Protein AF-A0A6M3LSD5-F1 (afdb_monomer_lite)

Foldseek 3Di:
DDDDPDDPDDPVLVVLLVVQLVCPPNRDLVVSVVVDPDDSVVNVVSCVSRVSVVVSVVVVVVCCVVVVPDDVVNVVVVVVVVVVVVVVVVVVVVVVVD

Radius of gyration: 23.26 Å; chains: 1; bounding box: 39×35×70 Å

pLDDT: mean 82.18, std 15.66, range [38.44, 97.31]

Secondary structure (DSSP, 8-state):
---PPP----HHHHHHHHHHHHTGGG--HHHHGGGSSS-HHHHHHHHHHTTHHHHHHHHHHHHHHHH----HHHHHHHHHHHHHHHHHHHHHHHHHT-

Sequence (98 aa):
MAHLPAISENMEQRELFEKYVAMGKERTLAKLVPLTSKSWQSVQRWSIKFNWSKRARERDKEALEVFGLETPADHLKHRKLALDIVNKMIEDIAVLDK

Organism: NCBI:txid1070528

Structure (mmCIF, N/CA/C/O backbone):
data_AF-A0A6M3LSD5-F1
#
_entry.id   AF-A0A6M3LSD5-F1
#
loop_
_atom_site.group_PDB
_atom_site.id
_atom_site.type_symbol
_atom_site.label_atom_id
_atom_site.label_alt_id
_atom_site.label_comp_id
_atom_site.label_asym_id
_atom_site.label_entity_id
_atom_site.label_seq_id
_atom_site.pdbx_PDB_ins_code
_atom_site.Cartn_x
_atom_site.Cartn_y
_atom_site.Cartn_z
_atom_site.occupancy
_atom_site.B_iso_or_equiv
_atom_site.auth_seq_id
_atom_site.auth_comp_id
_atom_site.auth_asym_id
_atom_site.auth_atom_id
_atom_site.pdbx_PDB_model_num
ATOM 1 N N . MET A 1 1 ? 15.082 21.973 9.717 1.00 38.50 1 MET A N 1
ATOM 2 C CA . MET A 1 1 ? 14.810 20.545 9.447 1.00 38.50 1 MET A CA 1
ATOM 3 C C . MET A 1 1 ? 13.642 20.124 10.324 1.00 38.50 1 MET A C 1
ATOM 5 O O . MET A 1 1 ? 13.770 20.198 11.537 1.00 38.50 1 MET A O 1
ATOM 9 N N . ALA A 1 2 ? 12.482 19.808 9.747 1.00 38.44 2 ALA A N 1
ATOM 10 C CA . ALA A 1 2 ? 11.329 19.367 10.530 1.00 38.44 2 ALA A CA 1
ATOM 11 C C . ALA A 1 2 ? 11.584 17.936 11.025 1.00 38.44 2 ALA A C 1
ATOM 13 O O . ALA A 1 2 ? 11.699 17.014 10.219 1.00 38.44 2 ALA A O 1
ATOM 14 N N . HIS A 1 3 ? 11.718 17.762 12.339 1.00 41.62 3 HIS A N 1
ATOM 15 C CA . HIS A 1 3 ? 11.841 16.450 12.962 1.00 41.62 3 HIS A CA 1
ATOM 16 C C . HIS A 1 3 ? 10.471 15.769 12.856 1.00 41.62 3 HIS A C 1
ATOM 18 O O . HIS A 1 3 ? 9.545 16.103 13.594 1.00 41.62 3 HIS A O 1
ATOM 24 N N . LEU A 1 4 ? 10.297 14.874 11.881 1.00 49.44 4 LEU A N 1
ATOM 25 C CA . LEU A 1 4 ? 9.102 14.036 11.835 1.00 49.44 4 LEU A CA 1
ATOM 26 C C . LEU A 1 4 ? 9.097 13.181 13.114 1.00 49.44 4 LEU A C 1
ATOM 28 O O . LEU A 1 4 ? 10.122 12.557 13.411 1.00 49.44 4 LEU A O 1
ATOM 32 N N . PRO A 1 5 ? 8.006 13.171 13.900 1.00 54.25 5 PRO A N 1
ATOM 33 C CA . PRO A 1 5 ? 7.939 12.355 15.101 1.00 54.25 5 PRO A CA 1
ATOM 34 C C . PRO A 1 5 ? 8.096 10.883 14.714 1.00 54.25 5 PRO A C 1
ATOM 36 O O . PRO A 1 5 ? 7.472 10.418 13.756 1.00 54.25 5 PRO A O 1
ATOM 39 N N . ALA A 1 6 ? 8.937 10.156 15.452 1.00 64.19 6 ALA A N 1
ATOM 40 C CA . ALA A 1 6 ? 9.092 8.719 15.277 1.00 64.19 6 ALA A CA 1
ATOM 41 C C . ALA A 1 6 ? 7.713 8.053 15.401 1.00 64.19 6 ALA A C 1
ATOM 43 O O . ALA A 1 6 ? 7.023 8.192 16.413 1.00 64.19 6 ALA A O 1
ATOM 44 N N . ILE A 1 7 ? 7.282 7.377 14.337 1.00 72.25 7 ILE A N 1
ATOM 45 C CA . ILE A 1 7 ? 5.986 6.703 14.293 1.00 72.25 7 ILE A CA 1
ATOM 46 C C . ILE A 1 7 ? 6.010 5.566 15.319 1.00 72.25 7 ILE A C 1
ATOM 48 O O . ILE A 1 7 ? 6.686 4.559 15.123 1.00 72.25 7 ILE A O 1
ATOM 52 N N . SER A 1 8 ? 5.264 5.727 16.411 1.00 85.19 8 SER A N 1
ATOM 53 C CA . SER A 1 8 ? 5.087 4.694 17.436 1.00 85.19 8 SER A CA 1
ATOM 54 C C . SER A 1 8 ? 3.935 3.761 17.040 1.00 85.19 8 SER A C 1
ATOM 56 O O . SER A 1 8 ? 2.806 3.887 17.521 1.00 85.19 8 SER A O 1
ATOM 58 N N . GLU A 1 9 ? 4.206 2.886 16.069 1.00 88.06 9 GLU A N 1
ATOM 59 C CA . GLU A 1 9 ? 3.358 1.738 15.729 1.00 88.06 9 GLU A CA 1
ATOM 60 C C . GLU A 1 9 ? 3.752 0.547 16.606 1.00 88.06 9 GLU A C 1
ATOM 62 O O . GLU A 1 9 ? 4.936 0.242 16.758 1.00 88.06 9 GLU A O 1
ATOM 67 N N . ASN A 1 10 ? 2.765 -0.159 17.156 1.00 92.69 10 ASN A N 1
ATOM 68 C CA . ASN A 1 10 ? 3.025 -1.480 17.715 1.00 92.69 10 ASN A CA 1
ATOM 69 C C . ASN A 1 10 ? 3.251 -2.504 16.585 1.00 92.69 10 ASN A C 1
ATOM 71 O O . ASN A 1 10 ? 3.004 -2.227 15.408 1.00 92.69 10 ASN A O 1
ATOM 75 N N . MET A 1 11 ? 3.717 -3.699 16.950 1.00 92.31 11 MET A N 1
ATOM 76 C CA . MET A 1 11 ? 4.062 -4.748 15.985 1.00 92.31 11 MET A CA 1
ATOM 77 C C . MET A 1 11 ? 2.898 -5.084 15.042 1.00 92.31 11 MET A C 1
ATOM 79 O O . MET A 1 11 ? 3.071 -5.105 13.830 1.00 92.31 11 MET A O 1
ATOM 83 N N . GLU A 1 12 ? 1.690 -5.228 15.582 1.00 93.00 12 GLU A N 1
ATOM 84 C CA . GLU A 1 12 ? 0.491 -5.565 14.810 1.00 93.00 12 GLU A CA 1
ATOM 85 C C . GLU A 1 12 ? 0.088 -4.466 13.809 1.00 93.00 12 GLU A C 1
ATOM 87 O O . GLU A 1 12 ? -0.264 -4.744 12.663 1.00 93.00 12 GLU A O 1
ATOM 92 N N . GLN A 1 13 ? 0.156 -3.199 14.221 1.00 94.19 13 GLN A N 1
ATOM 93 C CA . GLN A 1 13 ? -0.112 -2.056 13.346 1.00 94.19 13 GLN A CA 1
ATOM 94 C C . GLN A 1 13 ? 0.890 -2.010 12.198 1.00 94.19 13 GLN A C 1
ATOM 96 O O . GLN A 1 13 ? 0.504 -1.782 11.050 1.00 94.19 13 GLN A O 1
ATOM 101 N N . ARG A 1 14 ? 2.164 -2.271 12.502 1.00 94.06 14 ARG A N 1
ATOM 102 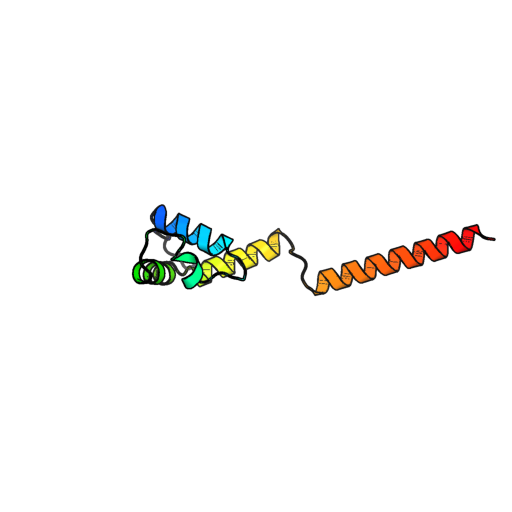C CA . ARG A 1 14 ? 3.218 -2.317 11.497 1.00 94.06 14 ARG A CA 1
ATOM 103 C C . ARG A 1 14 ? 3.026 -3.480 10.528 1.00 94.06 14 ARG A C 1
ATOM 105 O O . ARG A 1 14 ? 3.091 -3.264 9.326 1.00 94.06 14 ARG A O 1
ATOM 112 N N . GLU A 1 15 ? 2.722 -4.679 11.012 1.00 93.44 15 GLU A N 1
ATOM 113 C CA . GLU A 1 15 ? 2.448 -5.843 10.159 1.00 93.44 15 GLU A CA 1
ATOM 114 C C . GLU A 1 15 ? 1.275 -5.605 9.202 1.00 93.44 15 GLU A C 1
ATOM 116 O O . GLU A 1 15 ? 1.339 -5.962 8.024 1.00 93.44 15 GLU A O 1
ATOM 121 N N . LEU A 1 16 ? 0.203 -4.967 9.676 1.00 94.81 16 LEU A N 1
ATOM 122 C CA . LEU A 1 16 ? -0.935 -4.628 8.822 1.00 94.81 16 LEU A CA 1
ATOM 123 C C . LEU A 1 16 ? -0.594 -3.561 7.789 1.00 94.81 16 LEU A C 1
ATOM 125 O O . LEU A 1 16 ? -1.082 -3.643 6.661 1.00 94.81 16 LEU A O 1
ATOM 129 N N . PHE A 1 17 ? 0.261 -2.601 8.139 1.00 95.50 17 PHE A N 1
ATOM 130 C CA . PHE A 1 17 ? 0.798 -1.659 7.167 1.00 95.50 17 PHE A CA 1
ATOM 131 C C . PHE A 1 17 ? 1.640 -2.368 6.097 1.00 95.50 17 PHE A C 1
ATOM 133 O O . PHE A 1 17 ? 1.458 -2.098 4.913 1.00 95.50 17 PHE A O 1
ATOM 140 N N . GLU A 1 18 ? 2.506 -3.312 6.473 1.00 93.88 18 GLU A N 1
ATOM 141 C CA . GLU A 1 18 ? 3.295 -4.085 5.502 1.00 93.88 18 GLU A CA 1
ATOM 142 C C . GLU A 1 18 ? 2.391 -4.893 4.560 1.00 93.88 18 GLU A C 1
ATOM 144 O O . GLU A 1 18 ? 2.569 -4.848 3.341 1.00 93.88 18 GLU A O 1
ATOM 149 N N . LYS A 1 19 ? 1.344 -5.543 5.090 1.00 94.56 19 LYS A N 1
ATOM 150 C CA . LYS A 1 19 ? 0.321 -6.210 4.267 1.00 94.56 19 LYS A CA 1
ATOM 151 C C . LYS A 1 19 ? -0.377 -5.226 3.328 1.00 94.56 19 LYS A C 1
ATOM 153 O O . LYS A 1 19 ? -0.528 -5.520 2.149 1.00 94.56 19 LYS A O 1
ATOM 158 N N . TYR A 1 20 ? -0.762 -4.051 3.821 1.00 95.44 20 TYR A N 1
ATOM 159 C CA . TYR A 1 20 ? -1.382 -2.996 3.016 1.00 95.44 20 TYR A CA 1
ATOM 160 C C . TYR A 1 20 ? -0.477 -2.520 1.868 1.00 95.44 20 TYR A C 1
ATOM 162 O O . TYR A 1 20 ? -0.945 -2.311 0.746 1.00 95.44 20 TYR A O 1
ATOM 170 N N . VAL A 1 21 ? 0.826 -2.373 2.121 1.00 93.31 21 VAL A N 1
ATOM 171 C CA . VAL A 1 21 ? 1.813 -2.013 1.095 1.00 93.31 21 VAL A CA 1
ATOM 172 C C . VAL A 1 21 ? 1.963 -3.139 0.070 1.00 93.31 21 VAL A C 1
ATOM 174 O O . VAL A 1 21 ? 1.902 -2.861 -1.128 1.00 93.31 21 VAL A O 1
ATOM 177 N N . ALA A 1 22 ? 2.055 -4.395 0.512 1.00 90.31 22 ALA A N 1
ATOM 178 C CA . ALA A 1 22 ? 2.201 -5.564 -0.359 1.00 90.31 22 ALA A CA 1
ATOM 179 C C . ALA A 1 22 ? 1.039 -5.754 -1.357 1.00 90.31 22 ALA A C 1
ATOM 181 O O . ALA A 1 22 ? 1.225 -6.366 -2.403 1.00 90.31 22 ALA A O 1
ATOM 182 N N . MET A 1 23 ? -0.143 -5.183 -1.092 1.00 90.25 23 MET A N 1
ATOM 183 C CA . MET A 1 23 ? -1.280 -5.196 -2.030 1.00 90.25 23 MET A CA 1
ATOM 184 C C . MET A 1 23 ? -1.063 -4.337 -3.291 1.00 90.25 23 MET A C 1
ATOM 186 O O . MET A 1 23 ? -1.857 -4.415 -4.231 1.00 90.25 23 MET A O 1
ATOM 190 N N . GLY A 1 24 ? -0.019 -3.501 -3.325 1.00 88.81 24 GLY A N 1
ATOM 191 C CA . GLY A 1 24 ? 0.362 -2.720 -4.503 1.00 88.81 24 GLY A CA 1
ATOM 192 C C . GLY A 1 24 ? -0.748 -1.795 -5.016 1.00 88.81 24 GLY A C 1
ATOM 193 O O . GLY A 1 24 ? -1.407 -1.107 -4.236 1.00 88.81 24 GLY A O 1
ATOM 194 N N . LYS A 1 25 ? -0.963 -1.779 -6.340 1.00 85.81 25 LYS A N 1
ATOM 195 C CA . LYS A 1 25 ? -1.936 -0.900 -7.025 1.00 85.81 25 LYS A CA 1
ATOM 196 C C . LYS A 1 25 ? -3.390 -1.143 -6.608 1.00 85.81 25 LYS A C 1
ATOM 198 O O . LYS A 1 25 ? -4.198 -0.225 -6.648 1.00 85.81 25 LYS A O 1
ATOM 203 N N . GLU A 1 26 ? -3.705 -2.354 -6.164 1.00 87.25 26 G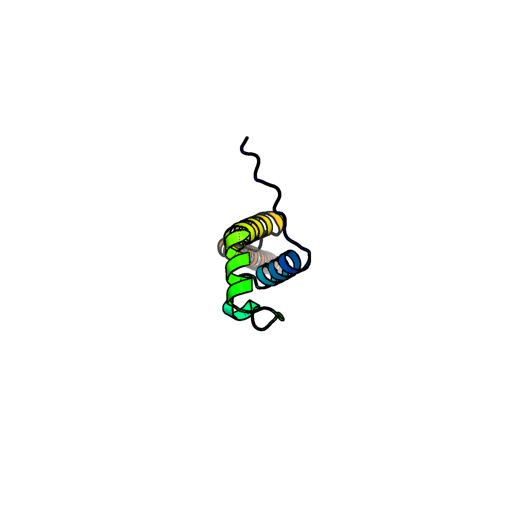LU A N 1
ATOM 204 C CA . GLU A 1 26 ? -5.057 -2.771 -5.784 1.00 87.25 26 GLU A CA 1
ATOM 205 C C . GLU A 1 26 ? -5.363 -2.538 -4.295 1.00 87.25 26 GLU A C 1
ATOM 207 O O . GLU A 1 26 ? -6.403 -2.993 -3.795 1.00 87.25 26 GLU A O 1
ATOM 212 N N . ARG A 1 27 ? -4.460 -1.863 -3.565 1.00 93.69 27 ARG A N 1
ATOM 213 C CA . ARG A 1 27 ? -4.578 -1.686 -2.118 1.00 93.69 27 ARG A CA 1
ATOM 214 C C . ARG A 1 27 ? -5.804 -0.867 -1.742 1.00 93.69 27 ARG A C 1
ATOM 216 O O . ARG A 1 27 ? -6.014 0.255 -2.193 1.00 93.69 27 ARG A O 1
ATOM 223 N N . THR A 1 28 ? -6.598 -1.425 -0.841 1.00 95.81 28 THR A N 1
ATOM 224 C CA . THR A 1 28 ? -7.725 -0.744 -0.206 1.00 95.81 28 THR A CA 1
ATOM 225 C C . THR A 1 28 ? -7.888 -1.303 1.198 1.00 95.81 28 THR A C 1
ATOM 227 O O . THR A 1 28 ? -7.616 -2.480 1.442 1.00 95.81 28 THR A O 1
ATOM 230 N N . LEU A 1 29 ? -8.380 -0.486 2.131 1.00 95.38 29 LEU A N 1
ATOM 231 C CA . LEU A 1 29 ? -8.709 -0.992 3.464 1.00 95.38 29 LEU A CA 1
ATOM 232 C C . LEU A 1 29 ? -9.816 -2.056 3.388 1.00 95.38 29 LEU A C 1
ATOM 234 O O . LEU A 1 29 ? -9.791 -3.006 4.164 1.00 95.38 29 LEU A O 1
ATOM 238 N N . ALA A 1 30 ? -10.739 -1.935 2.419 1.00 95.06 30 ALA A N 1
ATOM 239 C CA . ALA A 1 30 ? -11.833 -2.884 2.162 1.00 95.06 30 ALA A CA 1
ATOM 240 C C . ALA A 1 30 ? -11.323 -4.303 1.927 1.00 95.06 30 ALA A C 1
ATOM 242 O O . ALA A 1 30 ? -11.875 -5.254 2.468 1.00 95.06 30 ALA A O 1
ATOM 243 N N . LYS A 1 31 ? -10.233 -4.432 1.169 1.00 94.06 31 LYS A N 1
ATOM 244 C CA . LYS A 1 31 ? -9.587 -5.719 0.915 1.00 94.06 31 LYS A CA 1
ATOM 245 C C . LYS A 1 31 ? -8.652 -6.144 2.056 1.00 94.06 31 LYS A C 1
ATOM 247 O O . LYS A 1 31 ? -8.431 -7.335 2.227 1.00 94.06 31 LYS A O 1
ATOM 252 N N . LEU A 1 32 ? -8.102 -5.203 2.830 1.00 94.69 32 LEU A N 1
ATOM 253 C CA . LEU A 1 32 ? -7.197 -5.508 3.947 1.00 94.69 32 LEU A CA 1
ATOM 254 C C . LEU A 1 32 ? -7.938 -6.082 5.159 1.00 94.69 32 LEU A C 1
ATOM 256 O O . LEU A 1 32 ? -7.459 -7.030 5.770 1.00 94.69 32 LEU A O 1
ATOM 260 N N . VAL A 1 33 ? -9.085 -5.503 5.519 1.00 95.44 33 VAL A N 1
ATOM 261 C CA . VAL A 1 33 ? -9.834 -5.834 6.745 1.00 95.44 33 VAL A CA 1
ATOM 262 C C . VAL A 1 33 ? -10.242 -7.313 6.836 1.00 95.44 33 VAL A C 1
ATOM 264 O O . VAL A 1 33 ? -10.044 -7.895 7.896 1.00 95.44 33 VAL A O 1
ATOM 267 N N . PRO A 1 34 ? -10.706 -7.977 5.761 1.00 94.19 34 PRO A N 1
ATOM 268 C CA . PRO A 1 34 ? -10.968 -9.418 5.784 1.00 94.19 34 PRO A CA 1
ATOM 269 C C . PRO A 1 34 ? -9.732 -10.292 6.061 1.00 94.19 34 PRO A C 1
ATOM 271 O O . PRO A 1 34 ? -9.877 -11.444 6.452 1.00 94.19 34 PRO A O 1
ATOM 274 N N . LEU A 1 35 ? -8.516 -9.767 5.863 1.00 89.06 35 LEU A N 1
ATOM 275 C CA . LEU A 1 35 ? -7.245 -10.483 6.054 1.00 89.06 35 LEU A CA 1
ATOM 276 C C . LEU A 1 35 ? -6.665 -10.304 7.467 1.00 89.06 35 LEU A C 1
ATOM 278 O O . LEU A 1 35 ? -5.506 -10.650 7.729 1.00 89.06 35 LEU A O 1
ATOM 282 N N . THR A 1 36 ? -7.439 -9.709 8.373 1.00 89.31 36 THR A N 1
ATOM 283 C CA . THR A 1 36 ? -7.034 -9.398 9.740 1.00 89.31 36 THR A CA 1
ATOM 284 C C . THR A 1 36 ? -8.160 -9.682 10.721 1.00 89.31 36 THR A C 1
ATOM 286 O O . THR A 1 36 ? -9.337 -9.572 10.405 1.00 89.31 36 THR A O 1
ATOM 289 N N . SER A 1 37 ? -7.797 -9.986 11.963 1.00 91.94 37 SER A N 1
ATOM 290 C CA . SER A 1 37 ? -8.737 -10.151 13.075 1.00 91.94 37 SER A CA 1
ATOM 291 C C . SER A 1 37 ? -9.285 -8.813 13.605 1.00 91.94 37 SER A C 1
ATOM 293 O O . SER A 1 37 ? -9.805 -8.755 14.719 1.00 91.94 37 SER A O 1
ATOM 295 N N . LYS A 1 38 ? -9.108 -7.702 12.873 1.00 94.06 38 LYS A N 1
ATOM 296 C CA . LYS A 1 38 ? -9.461 -6.345 13.316 1.00 94.06 38 LYS A CA 1
ATOM 297 C C . LYS A 1 38 ? -10.706 -5.815 12.639 1.00 94.06 38 LYS A C 1
ATOM 299 O O . LYS A 1 38 ? -10.955 -6.048 11.464 1.00 94.06 38 LYS A O 1
ATOM 304 N N . SER A 1 39 ? -11.447 -5.005 13.391 1.00 95.81 39 SER A N 1
ATOM 305 C CA . SER A 1 39 ? -12.607 -4.303 12.860 1.00 95.81 39 SER A CA 1
ATOM 306 C C . SER A 1 39 ? -12.213 -3.227 11.850 1.00 95.81 39 SER A C 1
ATOM 308 O O . SER A 1 39 ? -11.159 -2.589 11.969 1.00 95.81 39 SER A O 1
ATOM 310 N N . TRP A 1 40 ? -13.132 -2.960 10.918 1.00 96.50 40 TRP A N 1
ATOM 311 C CA . TRP A 1 40 ? -13.043 -1.862 9.956 1.00 96.50 40 TRP A CA 1
ATOM 312 C C . TRP A 1 40 ? -12.617 -0.543 10.610 1.00 96.50 40 TRP A C 1
ATOM 314 O O . TRP A 1 40 ? -11.663 0.104 10.185 1.00 96.50 40 TRP A O 1
ATOM 324 N N . GLN A 1 41 ? -13.284 -0.173 11.703 1.00 97.25 41 GLN A N 1
ATOM 325 C CA . GLN A 1 41 ? -13.069 1.090 12.403 1.00 97.25 41 GLN A CA 1
ATOM 326 C C . GLN A 1 41 ? -11.674 1.171 13.034 1.00 97.25 41 GLN A C 1
ATOM 328 O O . GLN A 1 41 ? -11.090 2.252 13.112 1.00 97.25 41 GLN A O 1
ATOM 333 N N . SER A 1 42 ? -11.118 0.050 13.500 1.00 96.06 42 SER A N 1
ATOM 334 C CA . SER A 1 42 ? -9.765 0.021 14.068 1.00 96.06 42 SER A CA 1
ATOM 335 C C . SER A 1 42 ? -8.715 0.217 12.982 1.00 96.06 42 SER A C 1
ATOM 337 O O . SER A 1 42 ? -7.870 1.102 13.109 1.00 96.06 42 SER A O 1
ATOM 339 N N . VAL A 1 43 ? -8.834 -0.526 11.878 1.00 96.00 43 VAL A N 1
ATOM 340 C CA . VAL A 1 43 ? -7.923 -0.414 10.731 1.00 96.00 43 VAL A CA 1
ATOM 341 C C . VAL A 1 43 ? -8.004 0.974 10.091 1.00 96.00 43 VAL A C 1
ATOM 343 O O . VAL A 1 43 ? -6.973 1.586 9.821 1.00 96.00 43 VAL A O 1
ATOM 346 N N . GLN A 1 44 ? -9.208 1.532 9.929 1.00 97.31 44 GLN A N 1
ATOM 347 C CA . GLN A 1 44 ? -9.400 2.889 9.414 1.00 97.31 44 GLN A CA 1
ATOM 348 C C . GLN A 1 44 ? -8.727 3.940 10.310 1.00 97.31 44 GLN A C 1
ATOM 350 O O . GLN A 1 44 ? -8.007 4.806 9.810 1.00 97.31 44 GLN A O 1
ATOM 355 N N . ARG A 1 45 ? -8.906 3.852 11.638 1.00 96.31 45 ARG A N 1
ATOM 356 C CA . ARG A 1 45 ? -8.254 4.769 12.589 1.00 96.31 45 ARG A CA 1
ATOM 357 C C . ARG A 1 45 ? -6.734 4.680 12.519 1.00 96.31 45 ARG A C 1
ATOM 359 O O . ARG A 1 45 ? -6.080 5.717 12.546 1.00 96.31 45 ARG A O 1
ATOM 366 N N . TRP A 1 46 ? -6.170 3.479 12.415 1.00 95.75 46 TRP A N 1
ATOM 367 C CA . TRP A 1 46 ? -4.722 3.294 12.286 1.00 95.75 46 TRP A CA 1
ATOM 368 C C . TRP A 1 46 ? -4.189 3.838 10.967 1.00 95.75 46 TRP A C 1
ATOM 370 O O . TRP A 1 46 ? -3.228 4.604 10.979 1.00 95.75 46 TRP A O 1
ATOM 380 N N . SER A 1 47 ? -4.865 3.545 9.855 1.00 96.00 47 SER A N 1
ATOM 381 C CA . SER A 1 47 ? -4.503 4.074 8.539 1.00 96.00 47 SER A CA 1
ATOM 382 C C . SER A 1 47 ? -4.420 5.600 8.531 1.00 96.00 47 SER A C 1
ATOM 384 O O . SER A 1 47 ? -3.502 6.163 7.932 1.00 96.00 47 SER A O 1
ATOM 386 N N . ILE A 1 48 ? -5.358 6.273 9.207 1.00 95.50 48 ILE A N 1
ATOM 387 C CA . ILE A 1 48 ? -5.356 7.734 9.345 1.00 95.50 48 ILE A CA 1
ATOM 388 C C . ILE A 1 48 ? -4.246 8.179 10.300 1.00 95.50 48 ILE A C 1
ATOM 390 O O . ILE A 1 48 ? -3.398 8.981 9.918 1.00 95.50 48 ILE A O 1
ATOM 394 N N . LYS A 1 49 ? -4.213 7.632 11.523 1.00 94.62 49 LYS A N 1
ATOM 395 C CA . LYS A 1 49 ? -3.252 8.012 12.573 1.00 94.62 49 LYS A CA 1
ATOM 396 C C . LYS A 1 49 ? -1.804 7.927 12.091 1.00 94.62 49 LYS A C 1
ATOM 398 O O . LYS A 1 49 ? -0.996 8.790 12.419 1.00 94.62 49 LYS A O 1
ATOM 403 N N . PHE A 1 50 ? -1.481 6.889 11.328 1.00 94.38 50 PHE A N 1
ATOM 404 C CA . PHE A 1 50 ? -0.123 6.603 10.879 1.00 94.38 50 PHE A CA 1
ATOM 405 C C . PHE A 1 50 ? 0.121 6.952 9.410 1.00 94.38 50 PHE A C 1
ATOM 407 O O . PHE A 1 50 ? 1.150 6.560 8.857 1.00 94.38 50 PHE A O 1
ATOM 414 N N . ASN A 1 51 ? -0.805 7.683 8.778 1.00 94.88 51 ASN A N 1
ATOM 415 C CA . ASN A 1 51 ? -0.702 8.163 7.401 1.00 94.88 51 ASN A CA 1
ATOM 416 C C . ASN A 1 51 ? -0.304 7.071 6.394 1.00 94.88 51 ASN A C 1
ATOM 418 O O . ASN A 1 51 ? 0.550 7.290 5.529 1.00 94.88 51 ASN A O 1
ATOM 422 N N . TRP A 1 52 ? -0.926 5.892 6.486 1.00 95.25 52 TRP A N 1
ATOM 423 C CA . TRP A 1 52 ? -0.563 4.734 5.662 1.00 95.25 52 TRP A CA 1
ATOM 424 C C . TRP A 1 52 ? -0.602 5.044 4.169 1.00 95.25 52 TRP A C 1
ATOM 426 O O . TRP A 1 52 ? 0.308 4.656 3.446 1.00 95.25 52 TRP A O 1
ATOM 436 N N . SER A 1 53 ? -1.593 5.807 3.696 1.00 94.00 53 SER A N 1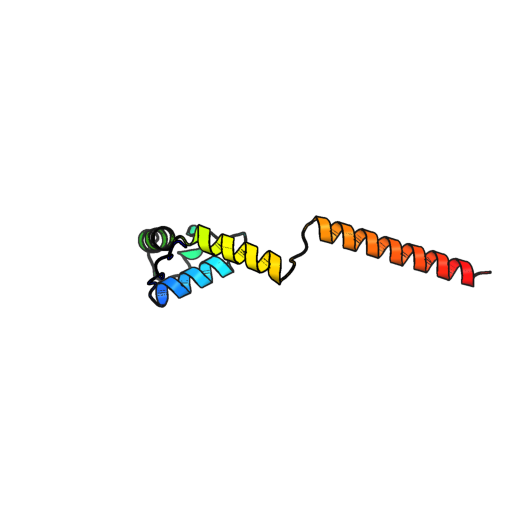
ATOM 437 C CA . SER A 1 53 ? -1.659 6.180 2.278 1.00 94.00 53 SER A CA 1
ATOM 438 C C . SER A 1 53 ? -0.467 7.023 1.821 1.00 94.00 53 SER A C 1
ATOM 440 O O . SER A 1 53 ? -0.053 6.877 0.675 1.00 94.00 53 SER A O 1
ATOM 442 N N . LYS A 1 54 ? 0.061 7.920 2.662 1.00 93.81 54 LYS A N 1
ATOM 443 C CA . LYS A 1 54 ? 1.207 8.761 2.296 1.00 93.81 54 LYS A CA 1
ATOM 444 C C . LYS A 1 54 ? 2.486 7.926 2.269 1.00 93.81 54 LYS A C 1
ATOM 446 O O . LYS A 1 54 ? 3.163 7.900 1.250 1.00 93.81 54 LYS A O 1
ATOM 451 N N . ARG A 1 55 ? 2.736 7.165 3.336 1.00 93.94 55 ARG A N 1
ATOM 452 C CA . ARG A 1 55 ? 3.910 6.284 3.453 1.00 93.94 55 ARG A CA 1
ATOM 453 C C . ARG A 1 55 ? 3.952 5.213 2.371 1.00 93.94 55 ARG A C 1
ATOM 455 O O . ARG A 1 55 ? 5.015 4.894 1.857 1.00 93.94 55 ARG A O 1
ATOM 462 N N . ALA A 1 56 ? 2.796 4.653 2.018 1.00 94.06 56 ALA A N 1
ATOM 463 C CA . ALA A 1 56 ? 2.718 3.660 0.960 1.00 94.06 56 ALA A CA 1
ATOM 464 C C . ALA A 1 56 ? 3.065 4.271 -0.409 1.00 94.06 56 ALA A C 1
ATOM 466 O O . ALA A 1 56 ? 3.809 3.657 -1.157 1.00 94.06 56 ALA A O 1
ATOM 467 N N . ARG A 1 57 ? 2.626 5.508 -0.701 1.00 91.31 57 ARG A N 1
ATOM 468 C CA . ARG A 1 57 ? 3.030 6.230 -1.924 1.00 91.31 57 ARG A CA 1
ATOM 469 C C . ARG A 1 57 ? 4.519 6.565 -1.949 1.00 91.31 57 ARG A C 1
ATOM 471 O O . ARG A 1 57 ? 5.130 6.479 -3.005 1.00 91.31 57 ARG A O 1
ATOM 478 N N . GLU A 1 58 ? 5.088 6.963 -0.813 1.00 91.38 58 GLU A N 1
ATOM 479 C CA . GLU A 1 58 ? 6.530 7.220 -0.691 1.00 91.38 58 GLU A CA 1
ATOM 480 C C . GLU A 1 58 ? 7.327 5.947 -0.995 1.00 91.38 58 GLU A C 1
ATOM 482 O O . GLU A 1 58 ? 8.214 5.980 -1.840 1.00 91.38 58 GLU A O 1
ATOM 487 N N . ARG A 1 59 ? 6.919 4.803 -0.432 1.00 88.56 59 ARG A N 1
ATOM 488 C CA . ARG A 1 59 ? 7.518 3.503 -0.764 1.00 88.56 59 ARG A CA 1
ATOM 489 C C . ARG A 1 59 ? 7.316 3.093 -2.214 1.00 88.56 59 ARG A C 1
ATOM 491 O O . ARG A 1 59 ? 8.237 2.554 -2.808 1.00 88.56 59 ARG A O 1
ATOM 498 N N . ASP A 1 60 ? 6.135 3.317 -2.785 1.00 87.38 60 ASP A N 1
ATOM 499 C CA . ASP A 1 60 ? 5.899 3.001 -4.196 1.00 87.38 60 ASP A CA 1
ATOM 500 C C . ASP A 1 60 ? 6.828 3.838 -5.089 1.00 87.38 60 ASP A C 1
ATOM 502 O O . ASP A 1 60 ? 7.364 3.331 -6.069 1.00 87.38 60 ASP A O 1
ATOM 506 N N . LYS A 1 61 ? 7.057 5.109 -4.733 1.00 86.19 61 LYS A N 1
ATOM 507 C CA . LYS A 1 61 ? 7.987 5.994 -5.437 1.00 86.19 61 LYS A CA 1
ATOM 508 C C . LYS A 1 61 ? 9.433 5.509 -5.310 1.00 86.19 61 LYS A C 1
ATOM 510 O O . LYS A 1 61 ? 10.108 5.392 -6.324 1.00 86.19 61 LYS A O 1
ATOM 515 N N . GLU A 1 62 ? 9.882 5.179 -4.101 1.00 84.44 62 GLU A N 1
ATOM 516 C CA . GLU A 1 62 ? 11.215 4.604 -3.870 1.00 84.44 62 GLU A CA 1
ATOM 517 C C . GLU A 1 62 ? 11.387 3.280 -4.625 1.00 84.44 62 GLU A C 1
ATOM 519 O O . GLU A 1 62 ? 12.415 3.048 -5.249 1.00 84.44 62 GLU A O 1
ATOM 524 N N . ALA A 1 63 ? 10.363 2.424 -4.637 1.00 80.38 63 ALA A N 1
ATOM 525 C CA . ALA A 1 63 ? 10.391 1.170 -5.379 1.00 80.38 63 ALA A CA 1
ATOM 526 C C . ALA A 1 63 ? 10.480 1.401 -6.895 1.00 80.38 63 ALA A C 1
ATOM 528 O O . ALA A 1 63 ? 11.204 0.678 -7.573 1.00 80.38 63 ALA A O 1
ATOM 529 N N . LEU A 1 64 ? 9.793 2.413 -7.433 1.00 75.69 64 LEU A N 1
ATOM 530 C CA . LEU A 1 64 ? 9.926 2.810 -8.839 1.00 75.69 64 LEU A CA 1
ATOM 531 C C . LEU A 1 64 ? 11.334 3.331 -9.157 1.00 75.69 64 LEU A C 1
ATOM 533 O O . LEU A 1 64 ? 11.877 2.992 -10.204 1.00 75.69 64 LEU A O 1
ATOM 537 N N . GLU A 1 65 ? 11.929 4.120 -8.262 1.00 76.81 65 GLU A N 1
ATOM 538 C CA . GLU A 1 65 ? 13.281 4.668 -8.430 1.00 76.81 65 GLU A CA 1
ATOM 539 C C . GLU A 1 65 ? 14.371 3.586 -8.322 1.00 76.81 65 GLU A C 1
ATOM 541 O O . GLU A 1 65 ? 15.335 3.614 -9.082 1.00 76.81 65 GLU A O 1
ATOM 546 N N . VAL A 1 66 ? 14.212 2.616 -7.414 1.00 69.56 66 VAL A N 1
ATOM 547 C CA . VAL A 1 66 ? 15.204 1.556 -7.153 1.00 69.56 66 VAL A CA 1
ATOM 548 C C . VAL A 1 66 ? 15.079 0.388 -8.128 1.00 69.56 66 VAL A C 1
ATOM 550 O O . VAL A 1 66 ? 16.091 -0.126 -8.599 1.00 69.56 66 VAL A O 1
ATOM 553 N N . PHE A 1 67 ? 13.856 -0.056 -8.425 1.00 62.19 67 PHE A N 1
ATOM 554 C CA . PHE A 1 67 ? 13.628 -1.244 -9.250 1.00 62.19 67 PHE A CA 1
ATOM 555 C C . PHE A 1 67 ? 13.339 -0.929 -10.714 1.00 62.19 67 PHE A C 1
ATOM 557 O O . PHE A 1 67 ? 13.212 -1.867 -11.496 1.00 62.19 67 PHE A O 1
ATOM 564 N N . GLY A 1 68 ? 13.228 0.352 -11.094 1.00 57.03 68 GLY A N 1
ATOM 565 C CA . GLY A 1 68 ? 13.036 0.756 -12.486 1.00 57.03 68 GLY A CA 1
ATOM 566 C C . GLY A 1 68 ? 11.907 -0.012 -13.168 1.00 57.03 68 GLY A C 1
ATOM 567 O O . GLY A 1 68 ? 12.079 -0.430 -14.309 1.00 57.03 68 GLY A O 1
ATOM 568 N N . LEU A 1 69 ? 10.800 -0.278 -12.453 1.00 54.09 69 LEU A N 1
ATOM 569 C CA . LEU A 1 69 ? 9.650 -0.982 -13.022 1.00 54.09 69 LEU A CA 1
ATOM 570 C C . LEU A 1 69 ? 9.232 -0.211 -14.269 1.00 54.09 69 LEU A C 1
ATOM 572 O O . LEU A 1 69 ? 8.732 0.909 -14.148 1.00 54.09 69 LEU A O 1
ATOM 576 N N . GLU A 1 70 ? 9.527 -0.813 -15.425 1.00 54.50 70 GLU A N 1
ATOM 577 C CA . GLU A 1 70 ? 9.482 -0.190 -16.741 1.00 54.50 70 GLU A CA 1
ATOM 578 C C . GLU A 1 70 ? 8.276 0.732 -16.843 1.00 54.50 70 GLU A C 1
ATOM 580 O O . GLU A 1 70 ? 7.115 0.320 -16.734 1.00 54.50 70 GLU A O 1
ATOM 585 N N . THR A 1 71 ? 8.547 2.021 -17.021 1.00 55.19 71 THR A N 1
ATOM 586 C CA . THR A 1 71 ? 7.476 2.927 -17.393 1.00 55.19 71 THR A CA 1
ATOM 587 C C . THR A 1 71 ? 6.952 2.486 -18.767 1.00 55.19 71 THR A C 1
ATOM 589 O O . THR A 1 71 ? 7.683 1.871 -19.547 1.00 55.19 71 THR A O 1
ATOM 592 N N . PRO A 1 72 ? 5.711 2.821 -19.155 1.00 56.34 72 PRO A N 1
ATOM 593 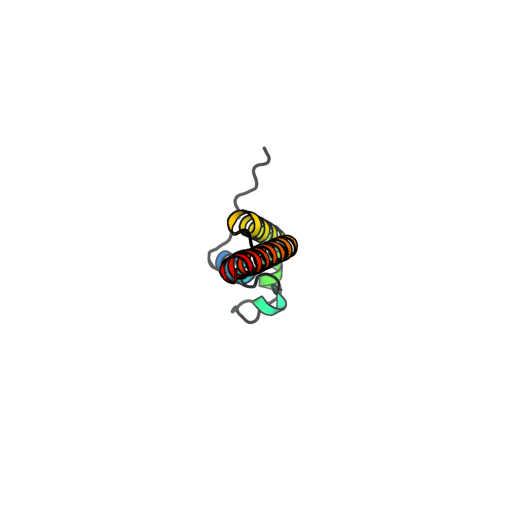C CA . PRO A 1 72 ? 5.248 2.587 -20.526 1.00 56.34 72 PRO A CA 1
ATOM 594 C C . PRO A 1 72 ? 6.203 3.139 -21.602 1.00 56.34 72 PRO A C 1
ATOM 596 O O . PRO A 1 72 ? 6.267 2.610 -22.710 1.00 56.34 72 PRO A O 1
ATOM 599 N N . ALA A 1 73 ? 6.986 4.172 -21.269 1.00 56.84 73 ALA A N 1
ATOM 600 C CA . ALA A 1 73 ? 8.036 4.708 -22.128 1.00 56.84 73 ALA A CA 1
ATOM 601 C C . ALA A 1 73 ? 9.252 3.769 -22.265 1.00 56.84 73 ALA A C 1
ATOM 603 O O . ALA A 1 73 ? 9.877 3.742 -23.325 1.00 56.84 73 ALA A O 1
ATOM 604 N N . ASP A 1 74 ? 9.568 2.973 -21.245 1.00 57.69 74 ASP A N 1
ATOM 605 C CA . ASP A 1 74 ? 10.647 1.982 -21.285 1.00 57.69 74 ASP A CA 1
ATOM 606 C C . ASP A 1 74 ? 10.238 0.750 -22.102 1.00 57.69 74 ASP A C 1
ATOM 608 O O . ASP A 1 74 ? 11.018 0.296 -22.939 1.00 57.69 74 ASP A O 1
ATOM 612 N N . HIS A 1 75 ? 8.969 0.324 -22.029 1.00 57.38 75 HIS A N 1
ATOM 613 C CA . HIS A 1 75 ? 8.419 -0.682 -22.951 1.00 57.38 75 HIS A CA 1
ATOM 614 C C . HIS A 1 75 ? 8.533 -0.249 -24.427 1.00 57.38 75 HIS A C 1
ATOM 616 O O . HIS A 1 75 ? 8.853 -1.054 -25.304 1.00 57.38 75 HIS A O 1
ATOM 622 N N . LEU A 1 76 ? 8.302 1.037 -24.720 1.00 62.97 76 LEU A N 1
ATOM 623 C CA . LEU A 1 76 ? 8.461 1.611 -26.063 1.00 62.97 76 LEU A CA 1
ATOM 624 C C . LEU A 1 76 ? 9.923 1.612 -26.530 1.00 62.97 76 LEU A C 1
ATOM 626 O O . LEU A 1 76 ? 10.192 1.290 -27.690 1.00 62.97 76 LEU A O 1
ATOM 630 N N . LYS A 1 77 ? 10.869 1.928 -25.638 1.00 65.75 77 LYS A N 1
ATOM 631 C CA . LYS A 1 77 ? 12.308 1.859 -25.939 1.00 65.75 77 LYS A CA 1
ATOM 632 C C . LYS A 1 77 ? 12.761 0.424 -26.192 1.00 65.75 77 LYS A C 1
ATOM 634 O O . LYS A 1 77 ? 13.455 0.192 -27.176 1.00 65.75 77 LYS A O 1
ATOM 639 N N . HIS A 1 78 ? 12.328 -0.534 -25.372 1.00 67.19 78 HIS A N 1
ATOM 640 C CA . HIS A 1 78 ? 12.649 -1.951 -25.557 1.00 67.19 78 HIS A CA 1
ATOM 641 C C . HIS A 1 78 ? 12.056 -2.505 -26.855 1.00 67.19 78 HIS A C 1
ATOM 643 O O . HIS A 1 78 ? 12.740 -3.221 -27.584 1.00 67.19 78 HIS A O 1
ATOM 649 N N . ARG A 1 79 ? 10.832 -2.097 -27.220 1.00 71.44 79 ARG A N 1
ATOM 650 C CA . ARG A 1 79 ? 10.224 -2.460 -28.508 1.00 71.44 79 ARG A CA 1
ATOM 651 C C . ARG A 1 79 ? 11.005 -1.900 -29.697 1.00 71.44 79 ARG A C 1
ATOM 653 O O . ARG A 1 79 ? 11.212 -2.619 -30.670 1.00 71.44 79 ARG A O 1
ATOM 660 N N . LYS A 1 80 ? 11.434 -0.636 -29.631 1.00 77.75 80 LYS A N 1
ATOM 661 C CA . LYS A 1 80 ? 12.254 -0.025 -30.686 1.00 77.75 80 LYS A CA 1
ATOM 662 C C . LYS A 1 80 ? 13.609 -0.723 -30.808 1.00 77.75 80 LYS A C 1
ATOM 664 O O . LYS A 1 80 ? 13.993 -1.090 -31.909 1.00 77.75 80 LYS A O 1
ATOM 669 N N . LEU A 1 81 ? 14.276 -0.979 -29.683 1.00 78.62 81 LEU A N 1
ATOM 670 C CA . LEU A 1 81 ? 15.555 -1.684 -29.658 1.00 78.62 81 LEU A CA 1
ATOM 671 C C . LEU A 1 81 ? 15.438 -3.098 -30.249 1.00 78.62 81 LEU A C 1
ATOM 673 O O . LEU A 1 81 ? 16.290 -3.505 -31.030 1.00 78.62 81 LEU A O 1
ATOM 677 N N . ALA A 1 82 ? 14.364 -3.826 -29.932 1.00 79.06 82 ALA A N 1
ATOM 678 C CA . ALA A 1 82 ? 14.111 -5.145 -30.506 1.00 79.06 82 ALA A CA 1
ATOM 679 C C . ALA A 1 82 ? 13.912 -5.093 -32.033 1.00 79.06 82 ALA A C 1
ATOM 681 O O . ALA A 1 82 ? 14.437 -5.946 -32.743 1.00 79.06 82 ALA A O 1
ATOM 682 N N . LEU A 1 83 ? 13.197 -4.084 -32.546 1.00 84.62 83 LEU A N 1
ATOM 683 C CA . LEU A 1 83 ? 13.024 -3.882 -33.990 1.00 84.62 83 LEU A CA 1
ATOM 684 C C . LEU A 1 83 ? 14.345 -3.538 -34.683 1.00 84.62 83 LEU A C 1
ATOM 686 O O . LEU A 1 83 ? 14.636 -4.097 -35.737 1.00 84.62 83 LEU A O 1
ATOM 690 N N . ASP A 1 84 ? 15.156 -2.671 -34.079 1.00 87.44 84 ASP A N 1
ATOM 691 C CA . ASP A 1 84 ? 16.459 -2.286 -34.625 1.00 87.44 84 ASP A CA 1
ATOM 692 C C . ASP A 1 84 ? 17.412 -3.494 -34.693 1.00 87.44 84 ASP A C 1
ATOM 694 O O . ASP A 1 84 ? 18.116 -3.672 -35.686 1.00 87.44 84 ASP A O 1
ATOM 698 N N . ILE A 1 85 ? 17.387 -4.376 -33.684 1.00 86.62 85 ILE A N 1
ATOM 699 C CA . ILE A 1 85 ? 18.160 -5.629 -33.685 1.00 86.62 85 ILE A CA 1
ATOM 700 C C . ILE A 1 85 ? 17.699 -6.559 -34.812 1.00 86.62 85 ILE A C 1
ATOM 702 O O . ILE A 1 85 ? 18.533 -7.069 -35.556 1.00 86.62 85 ILE A O 1
ATOM 706 N N . VAL A 1 86 ? 16.388 -6.771 -34.963 1.00 88.56 86 VAL A N 1
ATOM 707 C CA . VAL A 1 86 ? 15.844 -7.649 -36.013 1.00 88.56 86 VAL A CA 1
ATOM 708 C C . VAL A 1 86 ? 16.179 -7.119 -37.406 1.00 88.56 86 VAL A C 1
ATOM 710 O O . VAL A 1 86 ? 16.618 -7.889 -38.256 1.00 88.56 86 VAL A O 1
ATOM 713 N N . ASN A 1 87 ? 16.033 -5.813 -37.634 1.00 88.00 87 ASN A N 1
ATOM 714 C CA . ASN A 1 87 ? 16.378 -5.195 -38.914 1.00 88.00 87 ASN A CA 1
ATOM 715 C C . ASN A 1 87 ? 17.862 -5.371 -39.238 1.00 88.00 87 ASN A C 1
ATOM 717 O O . ASN A 1 87 ? 18.200 -5.776 -40.346 1.00 88.00 87 ASN A O 1
ATOM 721 N N . LYS A 1 88 ? 18.737 -5.163 -38.250 1.00 88.75 88 LYS A N 1
ATOM 722 C CA . LYS A 1 88 ? 20.173 -5.377 -38.424 1.00 88.75 88 LYS A CA 1
ATOM 723 C C . LYS A 1 88 ? 20.511 -6.836 -38.746 1.00 88.75 88 LYS A C 1
ATOM 725 O O . LYS A 1 88 ? 21.315 -7.091 -39.630 1.00 88.75 88 LYS A O 1
ATOM 730 N N . MET A 1 89 ? 19.858 -7.797 -38.091 1.00 86.94 89 MET A N 1
ATOM 731 C CA . MET A 1 89 ? 20.041 -9.219 -38.410 1.00 86.94 89 MET A CA 1
ATOM 732 C C . MET A 1 89 ? 19.600 -9.556 -39.840 1.00 86.94 89 MET A C 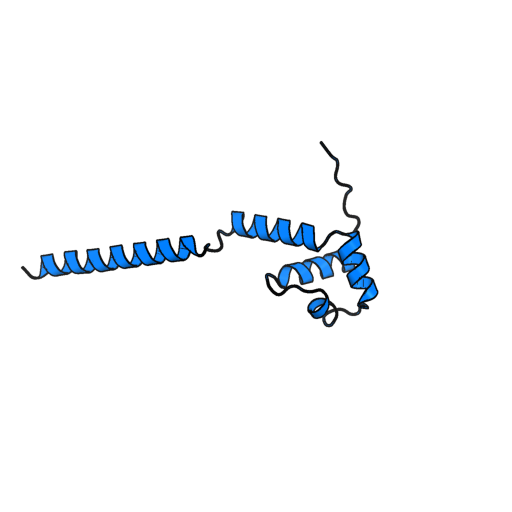1
ATOM 734 O O . MET A 1 89 ? 20.247 -10.362 -40.500 1.00 86.94 89 MET A O 1
ATOM 738 N N . ILE A 1 90 ? 18.517 -8.947 -40.329 1.00 88.12 90 ILE A N 1
ATOM 739 C CA . ILE A 1 90 ? 18.054 -9.125 -41.713 1.00 88.12 90 ILE A CA 1
ATOM 740 C C . ILE A 1 90 ? 19.070 -8.543 -42.703 1.00 88.12 90 ILE A C 1
ATOM 742 O O . ILE A 1 90 ? 19.375 -9.190 -43.703 1.00 88.12 90 ILE A O 1
ATOM 746 N N . GLU A 1 91 ? 19.609 -7.355 -42.424 1.00 86.31 91 GLU A N 1
ATOM 747 C CA . GLU A 1 91 ? 20.664 -6.736 -43.237 1.00 86.31 91 GLU A CA 1
ATOM 748 C C . GLU A 1 91 ? 21.923 -7.609 -43.282 1.00 86.31 91 GLU A C 1
ATOM 750 O O . GLU A 1 91 ? 22.436 -7.885 -44.365 1.00 86.31 91 GLU A O 1
ATOM 755 N N . ASP A 1 92 ? 22.370 -8.109 -42.128 1.00 83.19 92 ASP A N 1
ATOM 756 C CA . ASP A 1 92 ? 23.547 -8.974 -42.023 1.00 83.19 92 ASP A CA 1
ATOM 757 C C . ASP A 1 92 ? 23.348 -10.296 -42.795 1.00 83.19 92 ASP A C 1
ATOM 759 O O . ASP A 1 92 ? 24.263 -10.757 -43.477 1.00 83.19 92 ASP A O 1
ATOM 763 N N . ILE A 1 93 ? 22.144 -10.886 -42.767 1.00 77.94 93 ILE A N 1
ATOM 764 C CA . ILE A 1 93 ? 21.807 -12.087 -43.555 1.00 77.94 93 ILE A CA 1
ATOM 765 C C . ILE A 1 93 ? 21.774 -11.776 -45.058 1.00 77.94 93 ILE A C 1
ATOM 767 O O . ILE A 1 93 ? 22.298 -12.552 -45.853 1.00 77.94 93 ILE A O 1
ATOM 771 N N . ALA A 1 94 ? 21.211 -10.636 -45.462 1.00 73.69 94 ALA A N 1
ATOM 772 C CA . ALA A 1 94 ? 21.143 -10.232 -46.869 1.00 73.69 94 ALA A CA 1
ATOM 773 C C . ALA A 1 94 ? 22.527 -9.946 -47.485 1.00 73.69 94 ALA A C 1
ATOM 775 O O . ALA A 1 94 ? 22.688 -9.995 -48.705 1.00 73.69 94 ALA A O 1
ATOM 776 N N . VAL A 1 95 ? 23.530 -9.642 -46.657 1.00 72.19 95 VAL A N 1
ATOM 777 C CA . VAL A 1 95 ? 24.932 -9.499 -47.079 1.00 72.19 95 VAL A CA 1
ATOM 778 C C . VAL A 1 95 ? 25.613 -10.859 -47.280 1.00 72.19 95 VAL A C 1
ATOM 780 O O . VAL A 1 95 ? 26.526 -10.945 -48.096 1.00 72.19 95 VAL A O 1
ATOM 783 N N . LEU A 1 96 ? 25.164 -11.916 -46.592 1.00 61.38 96 LEU A N 1
ATOM 784 C CA . LEU A 1 96 ? 25.710 -13.277 -46.711 1.00 61.38 96 LEU A CA 1
ATOM 785 C C . LEU A 1 96 ? 25.173 -14.064 -47.922 1.00 61.38 96 LEU A C 1
ATOM 787 O O . LEU A 1 96 ? 25.741 -15.098 -48.257 1.00 61.38 96 LEU A O 1
ATOM 791 N N . ASP A 1 97 ? 24.103 -13.586 -48.566 1.00 57.84 97 ASP A N 1
ATOM 792 C CA . ASP A 1 97 ? 23.450 -14.218 -49.730 1.00 57.84 97 ASP A CA 1
ATOM 793 C C . ASP A 1 97 ? 23.929 -13.625 -51.084 1.00 57.84 97 ASP A C 1
ATOM 795 O O . ASP A 1 97 ? 23.238 -13.709 -52.102 1.00 57.84 97 ASP A O 1
ATOM 799 N N . LYS A 1 98 ? 25.107 -12.979 -51.093 1.00 54.62 98 LYS A N 1
ATOM 800 C CA . LYS A 1 98 ? 25.812 -12.437 -52.273 1.00 54.62 98 LYS A CA 1
ATOM 801 C C . LYS A 1 98 ? 27.152 -13.130 -52.481 1.00 54.62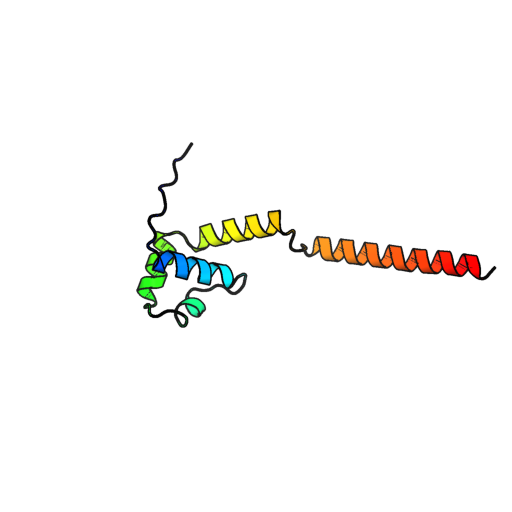 98 LYS A C 1
ATOM 803 O O . LYS A 1 98 ? 27.526 -13.294 -53.663 1.00 54.62 98 LYS A O 1
#